Protein AF-0000000084725565 (afdb_homodimer)

Solvent-accessible surface area (backbone atoms only — not comparable to full-atom values): 6942 Å² total; per-residue (Å²): 129,49,65,80,69,54,32,82,39,64,70,48,41,45,52,51,50,38,54,48,50,51,37,17,45,75,62,68,34,77,69,63,42,73,40,76,29,79,53,63,90,88,34,76,29,35,37,35,34,29,41,76,44,80,71,77,70,73,73,122,128,49,66,78,69,55,32,82,39,63,68,47,40,44,50,49,50,38,53,47,50,52,36,17,45,76,61,69,36,76,70,62,43,75,39,77,31,79,51,63,90,88,33,76,29,35,38,35,35,30,41,73,44,79,71,78,72,74,73,120

Secondary structure (DSSP, 8-state):
-------SSHHHHHHHHHHHHHHHHHTT----EEEEE---SSS-EEEEEEEEE-------/----PPPSSHHHHHHHHHHHHHHHHHTT----EEEEE--TTTS-EEEEEEEEE-------

Radius of gyration: 15.07 Å; Cα contacts (8 Å, |Δi|>4): 195; chains: 2; bounding box: 24×51×47 Å

Structure (mmCIF, N/CA/C/O backbone):
data_AF-0000000084725565-model_v1
#
loop_
_entity.id
_entity.type
_entity.pdbx_description
1 polymer 'Uncharacterized protein'
#
loop_
_atom_site.group_PDB
_atom_site.id
_atom_site.type_symbol
_atom_site.label_atom_id
_atom_site.label_alt_id
_atom_site.label_comp_id
_atom_site.label_asym_id
_atom_site.label_entity_id
_atom_site.label_seq_id
_atom_site.pdbx_PDB_ins_code
_atom_site.Cartn_x
_atom_site.Cartn_y
_atom_site.Cartn_z
_atom_site.occupancy
_atom_site.B_iso_or_equiv
_atom_site.auth_seq_id
_atom_site.auth_comp_id
_atom_site.auth_asym_id
_atom_site.auth_atom_id
_atom_site.pdbx_PDB_model_num
ATOM 1 N N . MET A 1 1 ? -1.13 -6.797 21.922 1 31.39 1 MET A N 1
ATOM 2 C CA . MET A 1 1 ? -1.419 -5.684 21.031 1 31.39 1 MET A CA 1
ATOM 3 C C . MET A 1 1 ? -0.468 -5.684 19.844 1 31.39 1 MET A C 1
ATOM 5 O O . MET A 1 1 ? 0.734 -5.461 20 1 31.39 1 MET A O 1
ATOM 9 N N . SER A 1 2 ? -0.247 -6.562 19.078 1 36.31 2 SER A N 1
ATOM 10 C CA . SER A 1 2 ? 0.662 -6.789 17.969 1 36.31 2 SER A CA 1
ATOM 11 C C . SER A 1 2 ? 0.75 -5.562 17.062 1 36.31 2 SER A C 1
ATOM 13 O O . SER A 1 2 ? -0.201 -5.242 16.344 1 36.31 2 SER A O 1
ATOM 15 N N . GLU A 1 3 ? 1.293 -4.465 17.594 1 48.84 3 GLU A N 1
ATOM 16 C CA . GLU A 1 3 ? 1.321 -3.064 17.188 1 48.84 3 GLU A CA 1
ATOM 17 C C . GLU A 1 3 ? 2.016 -2.896 15.836 1 48.84 3 GLU A C 1
ATOM 19 O O . GLU A 1 3 ? 3.131 -3.387 15.641 1 48.84 3 GLU A O 1
ATOM 24 N N . GLU A 1 4 ? 1.385 -3.098 14.805 1 58.66 4 GLU A N 1
ATOM 25 C CA . GLU A 1 4 ? 2.021 -2.736 13.547 1 58.66 4 GLU A CA 1
ATOM 26 C C . GLU A 1 4 ? 2.947 -1.537 13.719 1 58.66 4 GLU A C 1
ATOM 28 O O . GLU A 1 4 ? 2.49 -0.428 14 1 58.66 4 GLU A O 1
ATOM 33 N N . THR A 1 5 ? 4.059 -1.861 14.086 1 77.19 5 THR A N 1
ATOM 34 C CA . THR A 1 5 ? 5.023 -0.771 14.203 1 77.19 5 THR A CA 1
ATOM 35 C C . THR A 1 5 ? 5.137 -0.006 12.883 1 77.19 5 THR A C 1
ATOM 37 O O . THR A 1 5 ? 5.383 -0.601 11.836 1 77.19 5 THR A O 1
ATOM 40 N N . PRO A 1 6 ? 4.75 1.196 12.984 1 85.5 6 PRO A N 1
ATOM 41 C CA . PRO A 1 6 ? 4.859 2.021 11.781 1 85.5 6 PRO A CA 1
ATOM 42 C C . PRO A 1 6 ? 6.262 2 11.18 1 85.5 6 PRO A C 1
ATOM 44 O O . PRO A 1 6 ? 7.25 1.883 11.906 1 85.5 6 PRO A O 1
ATOM 47 N N . PRO A 1 7 ? 6.312 1.908 9.914 1 92.88 7 PRO A N 1
ATOM 48 C CA . PRO A 1 7 ? 7.613 1.947 9.242 1 92.88 7 PRO A CA 1
ATOM 49 C C . PRO A 1 7 ? 8.414 3.205 9.578 1 92.88 7 PRO A C 1
ATOM 51 O O . PRO A 1 7 ? 7.836 4.285 9.727 1 92.88 7 PRO A O 1
ATOM 54 N N . THR A 1 8 ? 9.703 3.027 9.773 1 93.5 8 THR A N 1
ATOM 55 C CA . THR A 1 8 ? 10.57 4.156 10.086 1 93.5 8 THR A CA 1
ATOM 56 C C . THR A 1 8 ? 11.461 4.492 8.891 1 93.5 8 THR A C 1
ATOM 58 O O . THR A 1 8 ? 12.273 5.418 8.953 1 93.5 8 THR A O 1
ATOM 61 N N . SER A 1 9 ? 11.383 3.777 7.848 1 95.06 9 SER A N 1
ATOM 62 C CA . SER A 1 9 ? 12.117 4 6.602 1 95.06 9 SER A CA 1
ATOM 63 C C . SER A 1 9 ? 11.281 3.58 5.395 1 95.06 9 SER A C 1
ATOM 65 O O . SER A 1 9 ? 10.336 2.799 5.523 1 95.06 9 SER A O 1
ATOM 67 N N . LYS A 1 10 ? 11.711 4.023 4.316 1 94.62 10 LYS A N 1
ATOM 68 C CA . LYS A 1 10 ? 11.023 3.68 3.074 1 94.62 10 LYS A CA 1
ATOM 69 C C . LYS A 1 10 ? 11.125 2.184 2.791 1 94.62 10 LYS A C 1
ATOM 71 O O . LYS A 1 10 ? 10.18 1.58 2.275 1 94.62 10 LYS A O 1
ATOM 76 N N . ALA A 1 11 ? 12.305 1.697 3.113 1 95.5 11 ALA A N 1
ATOM 77 C CA . ALA A 1 11 ? 12.523 0.269 2.908 1 95.5 11 ALA A CA 1
ATOM 78 C C . ALA A 1 11 ? 11.555 -0.564 3.736 1 95.5 11 ALA A C 1
ATOM 80 O O . ALA A 1 11 ? 11 -1.55 3.246 1 95.5 11 ALA A O 1
ATOM 81 N N . GLU A 1 12 ? 11.336 -0.083 4.941 1 95.06 12 GLU A N 1
ATOM 82 C CA . GLU A 1 12 ? 10.414 -0.778 5.832 1 95.06 12 GLU A CA 1
ATOM 83 C C . GLU A 1 12 ? 8.969 -0.648 5.34 1 95.06 12 GLU A C 1
ATOM 85 O O . GLU A 1 12 ? 8.188 -1.597 5.438 1 95.06 12 GLU A O 1
ATOM 90 N N . LEU A 1 13 ? 8.664 0.499 4.844 1 96.31 13 LEU A N 1
ATOM 91 C CA . LEU A 1 13 ? 7.348 0.725 4.266 1 96.31 13 LEU A CA 1
ATOM 92 C C . LEU A 1 13 ? 7.105 -0.207 3.082 1 96.31 13 LEU A C 1
ATOM 94 O O . LEU A 1 13 ? 6.066 -0.866 3.008 1 96.31 13 LEU A O 1
ATOM 98 N N . ASN A 1 14 ? 8.062 -0.233 2.193 1 95.75 14 ASN A N 1
ATOM 99 C CA . ASN A 1 14 ? 7.984 -1.113 1.031 1 95.75 14 ASN A CA 1
ATOM 100 C C . ASN A 1 14 ? 7.773 -2.568 1.443 1 95.75 14 ASN A C 1
ATOM 102 O O . ASN A 1 14 ? 6.938 -3.266 0.862 1 95.75 14 ASN A O 1
ATOM 106 N N . ALA A 1 15 ? 8.508 -3.004 2.426 1 94.56 15 ALA A N 1
ATOM 107 C CA . ALA A 1 15 ? 8.398 -4.375 2.918 1 94.56 15 ALA A CA 1
ATOM 108 C C . ALA A 1 15 ? 7 -4.648 3.467 1 94.56 15 ALA A C 1
ATOM 110 O O . ALA A 1 15 ? 6.445 -5.73 3.26 1 94.56 15 ALA A O 1
ATOM 111 N N . ALA A 1 16 ? 6.496 -3.623 4.16 1 94.75 16 ALA A N 1
ATOM 112 C CA . ALA A 1 16 ? 5.152 -3.75 4.711 1 94.75 16 ALA A CA 1
ATOM 113 C C . ALA A 1 16 ? 4.109 -3.873 3.604 1 94.75 16 ALA A C 1
ATOM 115 O O . ALA A 1 16 ? 3.203 -4.703 3.686 1 94.75 16 ALA A O 1
ATOM 116 N N . LEU A 1 17 ? 4.262 -3.104 2.588 1 95.88 17 LEU A N 1
ATOM 117 C CA . LEU A 1 17 ? 3.363 -3.152 1.441 1 95.88 17 LEU A CA 1
ATOM 118 C C . LEU A 1 17 ? 3.418 -4.52 0.764 1 95.88 17 LEU A C 1
ATOM 120 O O . LEU A 1 17 ? 2.379 -5.125 0.496 1 95.88 17 LEU A O 1
ATOM 124 N N . GLN A 1 18 ? 4.602 -5.031 0.548 1 94.69 18 GLN A N 1
ATOM 125 C CA . GLN A 1 18 ? 4.797 -6.328 -0.089 1 94.69 18 GLN A CA 1
ATOM 126 C C . GLN A 1 18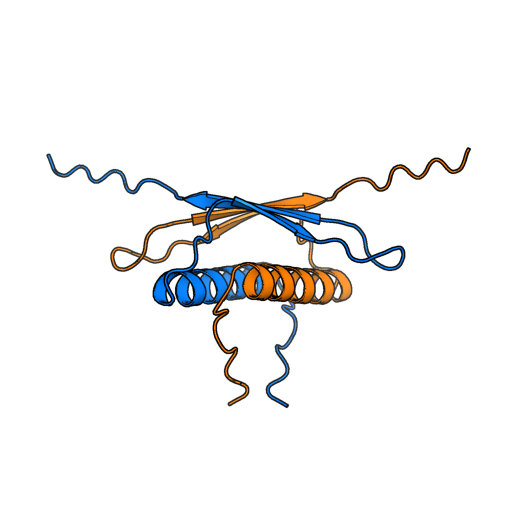 ? 4.102 -7.438 0.693 1 94.69 18 GLN A C 1
ATOM 128 O O . GLN A 1 18 ? 3.35 -8.227 0.12 1 94.69 18 GLN A O 1
ATOM 133 N N . THR A 1 19 ? 4.398 -7.434 1.938 1 93.94 19 THR A N 1
ATOM 134 C CA . THR A 1 19 ? 3.809 -8.445 2.807 1 93.94 19 THR A CA 1
ATOM 135 C C . THR A 1 19 ? 2.285 -8.352 2.787 1 93.94 19 THR A C 1
ATOM 137 O O . THR A 1 19 ? 1.599 -9.375 2.729 1 93.94 19 THR A O 1
ATOM 140 N N . LEU A 1 20 ? 1.832 -7.152 2.879 1 94.38 20 LEU A N 1
ATOM 141 C CA . LEU A 1 20 ? 0.395 -6.898 2.875 1 94.38 20 LEU A CA 1
ATOM 142 C C . LEU A 1 20 ? -0.242 -7.406 1.585 1 94.38 20 LEU A C 1
ATOM 144 O O . LEU A 1 20 ? -1.259 -8.102 1.622 1 94.38 20 LEU A O 1
ATOM 148 N N . LEU A 1 21 ? 0.357 -7.117 0.446 1 95.81 21 LEU A N 1
ATOM 149 C CA . LEU A 1 21 ? -0.168 -7.488 -0.862 1 95.81 21 LEU A CA 1
ATOM 150 C C . LEU A 1 21 ? -0.123 -9 -1.054 1 95.81 21 LEU A C 1
ATOM 152 O O . LEU A 1 21 ? -1.073 -9.594 -1.569 1 95.81 21 LEU A O 1
ATOM 156 N N . ILE A 1 22 ? 0.908 -9.688 -0.633 1 94.19 22 ILE A N 1
ATOM 157 C CA . ILE A 1 22 ? 1.052 -11.133 -0.743 1 94.19 22 ILE A CA 1
ATOM 158 C C . ILE A 1 22 ? -0.053 -11.828 0.055 1 94.19 22 ILE A C 1
ATOM 160 O O . ILE A 1 22 ? -0.702 -12.75 -0.441 1 94.19 22 ILE A O 1
ATOM 164 N N . GLY A 1 23 ? -0.234 -11.312 1.245 1 93.94 23 GLY A N 1
ATOM 165 C CA . GLY A 1 23 ? -1.281 -11.883 2.08 1 93.94 23 GLY A CA 1
ATOM 166 C C . GLY A 1 23 ? -2.664 -11.758 1.466 1 93.94 23 GLY A C 1
ATOM 167 O O . GLY A 1 23 ? -3.451 -12.711 1.508 1 93.94 23 GLY A O 1
ATOM 168 N N . ALA A 1 24 ? -2.945 -10.602 0.979 1 94.75 24 ALA A N 1
ATOM 169 C CA . ALA A 1 24 ? -4.227 -10.359 0.32 1 94.75 24 ALA A CA 1
ATOM 170 C C . ALA A 1 24 ? -4.395 -11.266 -0.898 1 94.75 24 ALA A C 1
ATOM 172 O O . ALA A 1 24 ? -5.449 -11.875 -1.081 1 94.75 24 A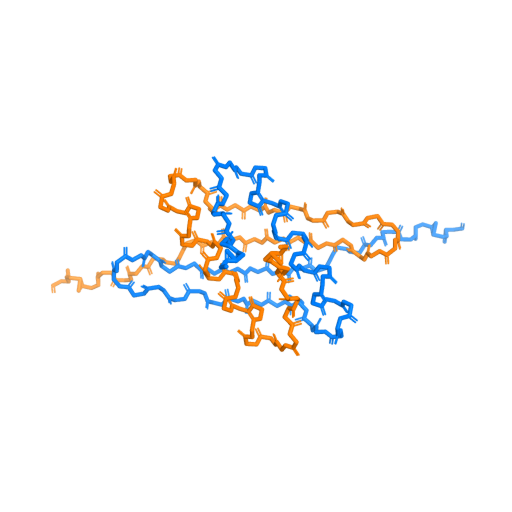LA A O 1
ATOM 173 N N . TYR A 1 25 ? -3.348 -11.359 -1.66 1 93.56 25 TYR A N 1
ATOM 174 C CA . TYR A 1 25 ? -3.352 -12.188 -2.857 1 93.56 25 TYR A CA 1
ATOM 175 C C . TYR A 1 25 ? -3.658 -13.641 -2.51 1 93.56 25 TYR A C 1
ATOM 177 O O . TYR A 1 25 ? -4.453 -14.297 -3.189 1 93.56 25 TYR A O 1
ATOM 185 N N . LYS A 1 26 ? -3.057 -14.109 -1.456 1 93.25 26 LYS A N 1
ATOM 186 C CA . LYS A 1 26 ? -3.246 -15.492 -1.017 1 93.25 26 LYS A CA 1
ATOM 187 C C . LYS A 1 26 ? -4.695 -15.742 -0.601 1 93.25 26 LYS A C 1
ATOM 189 O O . LYS A 1 26 ? -5.191 -16.859 -0.716 1 93.25 26 LYS A O 1
ATOM 194 N N . ASN A 1 27 ? -5.324 -14.688 -0.225 1 94.25 27 ASN A N 1
ATOM 195 C CA . ASN A 1 27 ? -6.719 -14.781 0.201 1 94.25 27 ASN A CA 1
ATOM 196 C C . ASN A 1 27 ? -7.676 -14.609 -0.975 1 94.25 27 ASN A C 1
ATOM 198 O O . ASN A 1 27 ? -8.898 -14.602 -0.792 1 94.25 27 ASN A O 1
ATOM 202 N N . GLY A 1 28 ? -7.074 -14.391 -2.086 1 94.31 28 GLY A N 1
ATOM 203 C CA . GLY A 1 28 ? -7.891 -14.234 -3.281 1 94.31 28 GLY A CA 1
ATOM 204 C C . GLY A 1 28 ? -8.398 -12.82 -3.479 1 94.31 28 GLY A C 1
ATOM 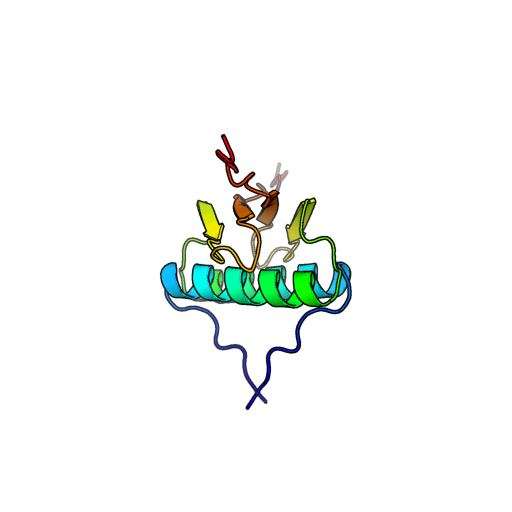205 O O . GLY A 1 28 ? -9.375 -12.602 -4.199 1 94.31 28 GLY A O 1
ATOM 206 N N . ILE A 1 29 ? -7.859 -11.922 -2.77 1 95.25 29 ILE A N 1
ATOM 207 C CA . ILE A 1 29 ? -8.266 -10.523 -2.871 1 95.25 29 ILE A CA 1
ATOM 208 C C . ILE A 1 29 ? -7.59 -9.883 -4.082 1 95.25 29 ILE A C 1
ATOM 210 O O . ILE A 1 29 ? -6.406 -10.117 -4.34 1 95.25 29 ILE A O 1
ATOM 214 N N . ASP A 1 30 ? -8.32 -9.156 -4.836 1 94.12 30 ASP A N 1
ATOM 215 C CA . ASP A 1 30 ? -7.766 -8.398 -5.953 1 94.12 30 ASP A CA 1
ATOM 216 C C . ASP A 1 30 ? -7.039 -7.152 -5.465 1 94.12 30 ASP A C 1
ATOM 218 O O . ASP A 1 30 ? -7.676 -6.148 -5.137 1 94.12 30 ASP A O 1
ATOM 222 N N . VAL A 1 31 ? -5.844 -7.25 -5.449 1 94.56 31 VAL A N 1
ATOM 223 C CA . VAL A 1 31 ? -5.035 -6.156 -4.922 1 94.56 31 VAL A CA 1
ATOM 224 C C . VAL A 1 31 ? -4.801 -5.113 -6.012 1 94.56 31 VAL A C 1
ATOM 226 O O . VAL A 1 31 ? -4.391 -3.988 -5.723 1 94.56 31 VAL A O 1
ATOM 229 N N . LYS A 1 32 ? -5.09 -5.578 -7.207 1 94.31 32 LYS A N 1
ATOM 230 C CA . LYS A 1 32 ? -4.918 -4.668 -8.336 1 94.31 32 LYS A CA 1
ATOM 231 C C . LYS A 1 32 ? -6.004 -3.6 -8.352 1 94.31 32 LYS A C 1
ATOM 233 O O . LYS A 1 32 ? -7.191 -3.912 -8.242 1 94.31 32 LYS A O 1
ATOM 238 N N . GLY A 1 33 ? -5.625 -2.381 -8.398 1 95.81 33 GLY A N 1
ATOM 239 C CA . GLY A 1 33 ? -6.547 -1.256 -8.422 1 95.81 33 GLY A CA 1
ATOM 240 C C . GLY A 1 33 ? -6.051 -0.059 -7.637 1 95.81 33 GLY A C 1
ATOM 241 O O . GLY A 1 33 ? -4.875 0.012 -7.277 1 95.81 33 GLY A O 1
ATOM 242 N N . GLY A 1 34 ? -6.93 0.892 -7.648 1 97 34 GLY A N 1
ATOM 243 C CA . GLY A 1 34 ? -6.605 2.105 -6.914 1 97 34 GLY A CA 1
ATOM 244 C C . GLY A 1 34 ? -7.293 2.189 -5.562 1 97 34 GLY A C 1
ATOM 245 O O . GLY A 1 34 ? -8.5 1.956 -5.457 1 97 34 GLY A O 1
ATOM 246 N N . PHE A 1 35 ? -6.512 2.457 -4.562 1 96.75 35 PHE A N 1
ATOM 247 C CA . PHE A 1 35 ? -7 2.611 -3.199 1 96.75 35 PHE A CA 1
ATOM 248 C C . PHE A 1 35 ? -6.871 4.059 -2.736 1 96.75 35 PHE A C 1
ATOM 250 O O . PHE A 1 35 ? -5.762 4.598 -2.684 1 96.75 35 PHE A O 1
ATOM 257 N N . GLU A 1 36 ? -8.016 4.621 -2.49 1 95.69 36 GLU A N 1
ATOM 258 C CA . GLU A 1 36 ? -8.016 5.996 -1.998 1 95.69 36 GLU A CA 1
ATOM 259 C C . GLU A 1 36 ? -7.914 6.035 -0.476 1 95.69 36 GLU A C 1
ATOM 261 O O . GLU A 1 36 ? -8.812 5.57 0.225 1 95.69 36 GLU A O 1
ATOM 266 N N . CYS A 1 37 ? -6.887 6.574 -0.039 1 94.38 37 CYS A N 1
ATOM 267 C CA . CYS A 1 37 ? -6.68 6.742 1.395 1 94.38 37 CYS A CA 1
ATOM 268 C C . CYS A 1 37 ? -7.047 8.148 1.839 1 94.38 37 CYS A C 1
ATOM 270 O O . CYS A 1 37 ? -6.23 9.07 1.744 1 94.38 37 CYS A O 1
ATOM 272 N N . ARG A 1 38 ? -8.211 8.242 2.395 1 92.81 38 ARG A N 1
ATOM 273 C CA . ARG A 1 38 ? -8.711 9.531 2.861 1 92.81 38 ARG A CA 1
ATOM 274 C C . ARG A 1 38 ? -8.508 9.68 4.363 1 92.81 38 ARG A C 1
ATOM 276 O O . ARG A 1 38 ? -9.086 8.93 5.152 1 92.81 38 ARG A O 1
ATOM 283 N N . ASN A 1 39 ? -7.602 10.562 4.871 1 91 39 ASN A N 1
ATOM 284 C CA . ASN A 1 39 ? -7.215 10.688 6.273 1 91 39 ASN A CA 1
ATOM 285 C C . ASN A 1 39 ? -7.789 11.953 6.898 1 91 39 ASN A C 1
ATOM 287 O O . ASN A 1 39 ? -7.527 12.25 8.07 1 91 39 ASN A O 1
ATOM 291 N N . GLY A 1 40 ? -8.664 12.672 6.418 1 85.25 40 GLY A N 1
ATOM 292 C CA . GLY A 1 40 ? -9.242 13.891 6.969 1 85.25 40 GLY A CA 1
ATOM 293 C C . GLY A 1 40 ? -8.336 15.102 6.84 1 85.25 40 GLY A C 1
ATOM 294 O O . GLY A 1 40 ? -7.496 15.156 5.941 1 85.25 40 GLY A O 1
ATOM 295 N N . VAL A 1 41 ? -8.469 16.047 7.75 1 87.19 41 VAL A N 1
ATOM 296 C CA . VAL A 1 41 ? -7.742 17.312 7.684 1 87.19 41 VAL A CA 1
ATOM 297 C C . VAL A 1 41 ? -6.391 17.172 8.375 1 87.19 41 VAL A C 1
ATOM 299 O O . VAL A 1 41 ? -5.457 17.922 8.086 1 87.19 41 VAL A O 1
ATOM 302 N N . GLU A 1 42 ? -6.332 16.203 9.25 1 88.25 42 GLU A N 1
ATOM 303 C CA . GLU A 1 42 ? -5.113 16.016 10.039 1 88.25 42 GLU A CA 1
ATOM 304 C C . GLU A 1 42 ? -4.008 15.375 9.203 1 88.25 42 GLU A C 1
ATOM 306 O O . GLU A 1 42 ? -2.826 15.508 9.523 1 88.25 42 GLU A O 1
ATOM 311 N N . HIS A 1 43 ? -4.367 14.711 8.219 1 90.69 43 HIS A N 1
ATOM 312 C CA . HIS A 1 43 ? -3.443 14.008 7.34 1 90.69 43 HIS A CA 1
ATOM 313 C C . HIS A 1 43 ? -3.82 14.203 5.875 1 90.69 43 HIS A C 1
ATOM 315 O O . HIS A 1 43 ? -5 14.344 5.547 1 90.69 43 HIS A O 1
ATOM 321 N N . PRO A 1 44 ? -2.875 14.328 5.102 1 91.12 44 PRO A N 1
ATOM 322 C CA . PRO A 1 44 ? -3.186 14.445 3.676 1 91.12 44 PRO A CA 1
ATOM 323 C C . PRO A 1 44 ? -3.807 13.18 3.098 1 91.12 44 PRO A C 1
ATOM 325 O O . PRO A 1 44 ? -3.727 12.109 3.715 1 91.12 44 PRO A O 1
ATOM 328 N N . ASP A 1 45 ? -4.516 13.391 1.982 1 94.88 45 ASP A N 1
ATOM 329 C CA . ASP A 1 45 ? -5.078 12.258 1.255 1 94.88 45 ASP A CA 1
ATOM 330 C C . ASP A 1 45 ? -4.059 11.672 0.281 1 94.88 45 ASP A C 1
ATOM 332 O O . ASP A 1 45 ? -3.303 12.406 -0.353 1 94.88 45 ASP A O 1
ATOM 336 N N . TRP A 1 46 ? -4.031 10.359 0.213 1 96.25 46 TRP A N 1
ATOM 337 C CA . TRP A 1 46 ? -3.143 9.672 -0.72 1 96.25 46 TRP A CA 1
ATOM 338 C C . TRP A 1 46 ? -3.924 8.711 -1.609 1 96.25 46 TRP A C 1
ATOM 340 O O . TRP A 1 46 ? -4.938 8.148 -1.186 1 96.25 46 TRP A O 1
ATOM 350 N N . ASP A 1 47 ? -3.484 8.633 -2.803 1 96.81 47 ASP A N 1
ATOM 351 C CA . ASP A 1 47 ? -4.016 7.641 -3.73 1 96.81 47 ASP A CA 1
ATOM 352 C C . ASP A 1 47 ? -2.992 6.539 -4 1 96.81 47 ASP A C 1
ATOM 354 O O . ASP A 1 47 ? -1.858 6.82 -4.391 1 96.81 47 ASP A O 1
ATOM 358 N N . VAL A 1 48 ? -3.34 5.312 -3.631 1 97.5 48 VAL A N 1
ATOM 359 C CA . VAL A 1 48 ? -2.463 4.164 -3.822 1 97.5 48 VAL A CA 1
ATOM 360 C C . VAL A 1 48 ? -2.916 3.367 -5.047 1 97.5 48 VAL A C 1
ATOM 362 O O . VAL A 1 48 ? -4.07 2.939 -5.125 1 97.5 48 VAL A O 1
ATOM 365 N N . ILE A 1 49 ? -2.062 3.248 -6.004 1 97.94 49 ILE A N 1
ATOM 366 C CA . ILE A 1 49 ? -2.359 2.479 -7.207 1 97.94 49 ILE A CA 1
ATOM 367 C C . ILE A 1 49 ? -1.477 1.232 -7.254 1 97.94 49 ILE A C 1
ATOM 369 O O . ILE A 1 49 ? -0.249 1.332 -7.188 1 97.94 49 ILE A O 1
ATOM 373 N N . ILE A 1 50 ? -2.096 0.136 -7.289 1 97.56 50 ILE A N 1
ATOM 374 C CA . ILE A 1 50 ? -1.377 -1.13 -7.379 1 97.56 50 ILE A CA 1
ATOM 375 C C . ILE A 1 50 ? -1.581 -1.745 -8.758 1 97.56 50 ILE A C 1
ATOM 377 O O . ILE A 1 50 ? -2.717 -1.987 -9.18 1 97.56 50 ILE A O 1
ATOM 381 N N . THR A 1 51 ? -0.491 -1.965 -9.438 1 96.88 51 THR A N 1
ATOM 382 C CA . THR A 1 51 ? -0.533 -2.547 -10.773 1 96.88 51 THR A CA 1
ATOM 383 C C . THR A 1 51 ? 0.31 -3.816 -10.836 1 96.88 51 THR A C 1
ATOM 385 O O . THR A 1 51 ? 1.42 -3.859 -10.305 1 96.88 51 THR A O 1
ATOM 388 N N . GLU A 1 52 ? -0.271 -4.809 -11.422 1 95.12 52 GLU A N 1
ATOM 389 C CA . GLU A 1 52 ? 0.48 -6.051 -11.594 1 95.12 52 GLU A CA 1
ATOM 390 C C . GLU A 1 52 ? 1.516 -5.914 -12.711 1 95.12 52 GLU A C 1
ATOM 392 O O . GLU A 1 52 ? 1.21 -5.406 -13.789 1 95.12 52 GLU A O 1
ATOM 397 N N . VAL A 1 53 ? 2.701 -6.375 -12.305 1 91.31 53 VAL A N 1
ATOM 398 C CA . VAL A 1 53 ? 3.779 -6.34 -13.289 1 91.31 53 VAL A CA 1
ATOM 399 C C . VAL A 1 53 ? 3.883 -7.691 -13.992 1 91.31 53 VAL A C 1
ATOM 401 O O . VAL A 1 53 ? 4.023 -8.727 -13.336 1 91.31 53 VAL A O 1
ATOM 404 N N . ALA A 1 54 ? 3.594 -7.684 -15.32 1 81.25 54 ALA A N 1
ATOM 405 C CA . ALA A 1 54 ? 3.695 -8.914 -16.109 1 81.25 54 ALA A CA 1
ATOM 406 C C . ALA A 1 54 ? 5.125 -9.445 -16.109 1 81.25 54 ALA A C 1
ATOM 408 O O . ALA A 1 54 ? 6.078 -8.688 -16.312 1 81.25 54 ALA A O 1
ATOM 409 N N . LYS A 1 55 ? 5.238 -10.609 -15.43 1 76.75 55 LYS A N 1
ATOM 410 C CA . LYS A 1 55 ? 6.539 -11.25 -15.586 1 76.75 55 LYS A CA 1
ATOM 411 C C . LYS A 1 55 ? 6.738 -11.758 -17.016 1 76.75 55 LYS A C 1
ATOM 413 O O . LYS A 1 55 ? 5.773 -12.148 -17.672 1 76.75 55 LYS A O 1
ATOM 418 N N . ASN A 1 56 ? 7.535 -11.039 -17.797 1 61.72 56 ASN A N 1
ATOM 419 C CA . ASN A 1 56 ? 7.801 -11.562 -19.125 1 61.72 56 ASN A CA 1
ATOM 420 C C . ASN A 1 56 ? 8.094 -13.055 -19.094 1 61.72 56 ASN A C 1
ATOM 422 O O . ASN A 1 56 ? 9.078 -13.492 -18.5 1 61.72 56 ASN A O 1
ATOM 426 N N . AS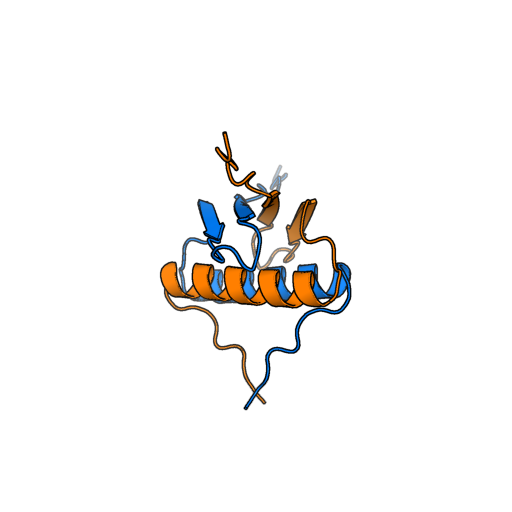P A 1 57 ? 7.121 -13.828 -18.875 1 56.16 57 ASP A N 1
ATOM 427 C CA . ASP A 1 57 ? 7.449 -15.227 -19.156 1 56.16 57 ASP A CA 1
ATOM 428 C C . ASP A 1 57 ? 8.219 -15.367 -20.453 1 56.16 57 ASP A C 1
ATOM 430 O O . ASP A 1 57 ? 7.695 -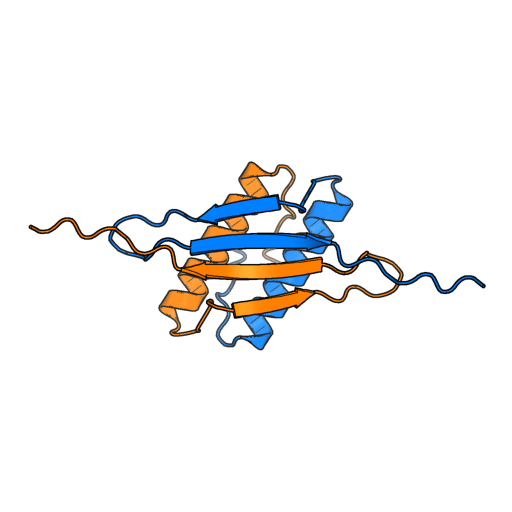15.062 -21.531 1 56.16 57 ASP A O 1
ATOM 434 N N . GLN A 1 58 ? 9.391 -14.922 -20.766 1 50.59 58 GLN A N 1
ATOM 435 C CA . GLN A 1 58 ? 10.062 -15.492 -21.938 1 50.59 58 GLN A CA 1
ATOM 436 C C . GLN A 1 58 ? 9.953 -17.016 -21.938 1 50.59 58 GLN A C 1
ATOM 438 O O . GLN A 1 58 ? 10.68 -17.703 -21.219 1 50.59 58 GLN A O 1
ATOM 443 N N . SER A 1 59 ? 8.906 -17.625 -21.609 1 46.16 59 SER A N 1
ATOM 444 C CA . SER A 1 59 ? 8.922 -19 -22.094 1 46.16 59 SER A CA 1
ATOM 445 C C . SER A 1 59 ? 9.148 -19.047 -23.609 1 46.16 59 SER A C 1
ATOM 447 O O . SER A 1 59 ? 8.273 -18.672 -24.391 1 46.16 59 SER A O 1
ATOM 449 N N . GLU A 1 60 ? 10.07 -18.453 -24.328 1 34.31 60 GLU A N 1
ATOM 450 C CA . GLU A 1 60 ? 10.352 -19.219 -25.531 1 34.31 60 GLU A CA 1
ATOM 451 C C . GLU A 1 60 ? 10.82 -20.625 -25.203 1 34.31 60 GLU A C 1
ATOM 453 O O . GLU A 1 60 ? 11.547 -20.844 -24.234 1 34.31 60 GLU A O 1
ATOM 458 N N . MET B 1 1 ? 2.838 -12.266 19.156 1 31.95 1 MET B N 1
ATOM 459 C CA . MET B 1 1 ? 3.021 -12.344 17.703 1 31.95 1 MET B CA 1
ATOM 460 C C . MET B 1 1 ? 1.986 -11.5 16.984 1 31.95 1 MET B C 1
ATOM 462 O O . MET B 1 1 ? 0.8 -11.828 16.969 1 31.95 1 MET B O 1
ATOM 466 N N . SER B 1 2 ? 1.715 -10.328 17.172 1 36.41 2 SER B N 1
ATOM 467 C CA . SER B 1 2 ? 0.736 -9.406 16.609 1 36.41 2 SER B CA 1
ATOM 468 C C . SER B 1 2 ? 0.632 -9.547 15.094 1 36.41 2 SER B C 1
ATOM 470 O O . SER B 1 2 ? 1.548 -9.164 14.367 1 36.41 2 SER B O 1
ATOM 472 N N . GLU B 1 3 ? 0.157 -10.711 14.672 1 49.03 3 GLU B N 1
ATOM 473 C CA . GLU B 1 3 ? 0.12 -11.312 13.344 1 49.03 3 GLU B CA 1
ATOM 474 C C . GLU B 1 3 ? -0.658 -10.438 12.359 1 49.03 3 GLU B C 1
ATOM 476 O O . GLU B 1 3 ? -1.789 -10.031 12.641 1 49.03 3 GLU B O 1
ATOM 481 N N . GLU B 1 4 ? -0.106 -9.484 11.805 1 58.78 4 GLU B N 1
ATOM 482 C CA . GLU B 1 4 ? -0.823 -8.781 10.75 1 58.78 4 GLU B CA 1
ATOM 483 C C . GLU B 1 4 ? -1.746 -9.727 9.984 1 58.78 4 GLU B C 1
ATOM 485 O O . GLU B 1 4 ? -1.278 -10.617 9.273 1 58.78 4 GLU B O 1
ATOM 490 N N . THR B 1 5 ? -2.828 -9.852 10.547 1 77.5 5 THR B N 1
ATOM 491 C CA . THR B 1 5 ? -3.793 -10.68 9.836 1 77.5 5 THR B CA 1
ATOM 492 C C . THR B 1 5 ? -4.008 -10.164 8.414 1 77.5 5 THR B C 1
ATOM 494 O O . THR B 1 5 ? -4.312 -8.984 8.219 1 77.5 5 THR B O 1
ATOM 497 N N . PRO B 1 6 ? -3.654 -10.992 7.527 1 85.69 6 PRO B N 1
ATOM 498 C CA . PRO B 1 6 ? -3.857 -10.594 6.137 1 85.69 6 PRO B CA 1
ATOM 499 C C . PRO B 1 6 ? -5.293 -10.156 5.852 1 85.69 6 PRO B C 1
ATOM 501 O O . PRO B 1 6 ? -6.234 -10.672 6.461 1 85.69 6 PRO B O 1
ATOM 504 N N . PRO B 1 7 ? -5.422 -9.125 5.121 1 92.94 7 PRO B N 1
ATOM 505 C CA . PRO B 1 7 ? -6.762 -8.672 4.742 1 92.94 7 PRO B CA 1
ATOM 506 C C . PRO B 1 7 ? -7.574 -9.75 4.035 1 92.94 7 PRO B C 1
ATOM 508 O O . PRO B 1 7 ? -7.027 -10.531 3.256 1 92.94 7 PRO B O 1
ATOM 511 N N . THR B 1 8 ? -8.852 -9.828 4.375 1 93.5 8 THR B N 1
ATOM 512 C CA . THR B 1 8 ? -9.734 -10.805 3.75 1 93.5 8 THR B CA 1
ATOM 513 C C . THR B 1 8 ? -10.703 -10.125 2.785 1 93.5 8 THR B C 1
ATOM 515 O O . THR B 1 8 ? -11.539 -10.789 2.166 1 93.5 8 THR B O 1
ATOM 518 N N . SER B 1 9 ? -10.672 -8.867 2.68 1 95.12 9 SER B N 1
ATOM 519 C CA . SER B 1 9 ? -11.477 -8.07 1.761 1 95.12 9 SER B CA 1
ATOM 520 C C . SER B 1 9 ? -10.711 -6.844 1.269 1 95.12 9 SER B C 1
ATOM 522 O O . SER B 1 9 ? -9.742 -6.418 1.901 1 95.12 9 SER B O 1
ATOM 524 N N . LYS B 1 10 ? -11.203 -6.316 0.264 1 94.75 10 LYS B N 1
ATOM 525 C CA . LYS B 1 10 ? -10.578 -5.121 -0.3 1 94.75 10 LYS B CA 1
ATOM 526 C C . LYS B 1 10 ? -10.648 -3.951 0.678 1 94.75 10 LYS B C 1
ATOM 528 O O . LYS B 1 10 ? -9.719 -3.146 0.759 1 94.75 10 LYS B O 1
ATOM 533 N N . ALA B 1 11 ? -11.789 -3.918 1.334 1 95.5 11 ALA B N 1
ATOM 534 C CA . ALA B 1 11 ? -11.992 -2.855 2.316 1 95.5 11 ALA B CA 1
ATOM 535 C C . ALA B 1 11 ? -10.945 -2.938 3.43 1 95.5 11 ALA B C 1
ATOM 537 O O . ALA B 1 11 ? -10.398 -1.918 3.848 1 95.5 11 ALA B O 1
ATOM 538 N N . GLU B 1 12 ? -10.688 -4.168 3.801 1 95.06 12 GLU B N 1
ATOM 539 C CA . GLU B 1 12 ? -9.695 -4.383 4.852 1 95.06 12 GLU B CA 1
ATOM 540 C C . GLU B 1 12 ? -8.289 -4.051 4.355 1 95.06 12 GLU B C 1
ATOM 542 O O . GLU B 1 12 ? -7.477 -3.5 5.102 1 95.06 12 GLU B O 1
ATOM 547 N N . LEU B 1 13 ? -8.031 -4.391 3.143 1 96.38 13 LEU B N 1
ATOM 548 C CA . LEU B 1 13 ? -6.75 -4.059 2.525 1 96.38 13 LEU B CA 1
ATOM 549 C C . LEU B 1 13 ? -6.551 -2.547 2.479 1 96.38 13 LEU B C 1
ATOM 551 O O . LEU B 1 13 ? -5.496 -2.043 2.879 1 96.38 13 LEU B O 1
ATOM 555 N N . ASN B 1 14 ? -7.555 -1.859 1.989 1 95.81 14 ASN B N 1
ATOM 556 C CA . ASN B 1 14 ? -7.52 -0.402 1.925 1 95.81 14 ASN B CA 1
ATOM 557 C C . ASN B 1 14 ? -7.246 0.213 3.295 1 95.81 14 ASN B C 1
ATOM 559 O O . ASN B 1 14 ? -6.43 1.127 3.418 1 95.81 14 ASN B O 1
ATOM 563 N N . ALA B 1 15 ? -7.918 -0.287 4.289 1 94.56 15 ALA B N 1
ATOM 564 C CA . ALA B 1 15 ? -7.746 0.208 5.652 1 94.56 15 ALA B CA 1
ATOM 565 C C . ALA B 1 15 ? -6.312 -0.002 6.137 1 94.56 15 ALA B C 1
ATOM 567 O O . ALA B 1 15 ? -5.742 0.862 6.809 1 94.56 15 ALA B O 1
ATOM 568 N N . ALA B 1 16 ? -5.797 -1.161 5.758 1 94.75 16 ALA B N 1
ATOM 569 C CA . ALA B 1 16 ? -4.418 -1.473 6.129 1 94.75 16 ALA B CA 1
ATOM 570 C C . ALA B 1 16 ? -3.438 -0.514 5.461 1 94.75 16 ALA B C 1
ATOM 572 O O . ALA B 1 16 ? -2.504 -0.025 6.102 1 94.75 16 ALA B O 1
ATOM 573 N N . LEU B 1 17 ? -3.67 -0.237 4.246 1 95.88 17 LEU B N 1
ATOM 574 C CA . LEU B 1 17 ? -2.834 0.7 3.504 1 95.88 17 LEU B CA 1
ATOM 575 C C . LEU B 1 17 ? -2.891 2.09 4.129 1 95.88 17 LEU B C 1
ATOM 577 O O . LEU B 1 17 ? -1.852 2.711 4.367 1 95.88 17 LEU B O 1
ATOM 581 N N . GLN B 1 18 ? -4.078 2.553 4.441 1 94.62 18 GLN B N 1
ATOM 582 C CA . GLN B 1 18 ? -4.277 3.861 5.055 1 94.62 18 GLN B CA 1
ATOM 583 C C . GLN B 1 18 ? -3.506 3.979 6.363 1 94.62 18 GLN B C 1
ATOM 585 O O . GLN B 1 18 ? -2.768 4.945 6.57 1 94.62 18 GLN B O 1
ATOM 590 N N . THR B 1 19 ? -3.725 3.004 7.168 1 94.06 19 THR B N 1
ATOM 591 C CA . THR B 1 19 ? -3.062 2.99 8.469 1 94.06 19 THR B CA 1
ATOM 592 C C . THR B 1 19 ? -1.546 2.986 8.305 1 94.06 19 THR B C 1
ATOM 594 O O . THR B 1 19 ? -0.836 3.695 9.016 1 94.06 19 THR B O 1
ATOM 597 N N . LEU B 1 20 ? -1.112 2.176 7.418 1 94.38 20 LEU B N 1
ATOM 598 C CA . LEU B 1 20 ? 0.315 2.059 7.137 1 94.38 20 LEU B CA 1
ATOM 599 C C . LEU B 1 20 ? 0.891 3.396 6.68 1 94.38 20 LEU B C 1
ATOM 601 O O . LEU B 1 20 ? 1.928 3.834 7.184 1 94.38 20 LEU B O 1
ATOM 605 N N . LEU B 1 21 ? 0.201 4.066 5.762 1 95.69 21 LEU B N 1
ATOM 606 C CA . LEU B 1 21 ? 0.659 5.332 5.195 1 95.69 21 LEU B CA 1
ATOM 607 C C . LEU B 1 21 ? 0.645 6.438 6.246 1 95.69 21 LEU B C 1
ATOM 609 O O . LEU B 1 21 ? 1.579 7.234 6.328 1 95.69 21 LEU B O 1
ATOM 613 N N . ILE B 1 22 ? -0.342 6.512 7.113 1 94.06 22 ILE B N 1
ATOM 614 C CA . ILE B 1 22 ? -0.451 7.504 8.172 1 94.06 22 ILE B CA 1
ATOM 615 C C . ILE B 1 22 ? 0.718 7.352 9.148 1 94.06 22 ILE B C 1
ATOM 617 O O . ILE B 1 22 ? 1.36 8.336 9.516 1 94.06 22 ILE B O 1
ATOM 621 N N . GLY B 1 23 ? 0.959 6.109 9.484 1 94 23 GLY B N 1
ATOM 622 C CA . GLY B 1 23 ? 2.07 5.848 10.383 1 94 23 GLY B CA 1
ATOM 623 C C . GLY B 1 23 ? 3.408 6.293 9.828 1 94 23 GLY B C 1
ATOM 624 O O . GLY B 1 23 ? 4.223 6.879 10.547 1 94 23 GLY B O 1
ATOM 625 N N . ALA B 1 24 ? 3.629 5.953 8.602 1 94.69 24 ALA B N 1
ATOM 626 C CA . ALA B 1 24 ? 4.863 6.355 7.926 1 94.69 24 ALA B CA 1
ATOM 627 C C . ALA B 1 24 ? 4.98 7.875 7.855 1 94.69 24 ALA B C 1
ATOM 629 O O . ALA B 1 24 ? 6.035 8.438 8.156 1 94.69 24 ALA B O 1
ATOM 630 N N . TYR B 1 25 ? 3.879 8.477 7.504 1 93.5 25 TYR B N 1
ATOM 631 C CA . TYR B 1 25 ? 3.832 9.938 7.398 1 93.5 25 TYR B CA 1
ATOM 632 C C . TYR B 1 25 ? 4.199 10.586 8.727 1 93.5 25 TYR B C 1
ATOM 634 O O . TYR B 1 25 ? 4.965 11.555 8.758 1 93.5 25 TYR B O 1
ATOM 642 N N . LYS B 1 26 ? 3.686 10.055 9.789 1 93.12 26 LYS B N 1
ATOM 643 C CA . LYS B 1 26 ? 3.938 10.586 11.125 1 93.12 26 LYS B CA 1
ATOM 644 C C . LYS B 1 26 ? 5.414 10.469 11.492 1 93.12 26 LYS B C 1
ATOM 646 O O . LYS B 1 26 ? 5.934 11.289 12.258 1 93.12 26 LYS B O 1
ATOM 651 N N . ASN B 1 27 ? 6.047 9.547 10.867 1 94.19 27 ASN B N 1
ATOM 652 C CA . ASN B 1 27 ? 7.465 9.312 11.125 1 94.19 27 ASN B CA 1
ATOM 653 C C . ASN B 1 27 ? 8.344 10.148 10.195 1 94.19 27 ASN B C 1
ATOM 655 O O . ASN B 1 27 ? 9.57 10.047 10.242 1 94.19 27 ASN B O 1
ATOM 659 N N . GLY B 1 28 ? 7.664 10.859 9.367 1 94.25 28 GLY B N 1
ATOM 660 C CA . GLY B 1 28 ? 8.398 11.719 8.453 1 94.25 28 GLY B CA 1
ATOM 661 C C . GLY B 1 28 ? 8.859 11 7.199 1 94.25 28 GLY B C 1
ATOM 662 O O . GLY B 1 28 ? 9.781 11.453 6.52 1 94.25 28 GLY B O 1
ATOM 663 N N . ILE B 1 29 ? 8.336 9.859 6.984 1 95.19 29 ILE B N 1
ATOM 664 C CA . ILE B 1 29 ? 8.695 9.07 5.812 1 95.19 29 ILE B CA 1
ATOM 665 C C . ILE B 1 29 ? 7.926 9.578 4.594 1 95.19 29 ILE B C 1
ATOM 667 O O . ILE B 1 29 ? 6.73 9.867 4.684 1 95.19 29 ILE B O 1
ATOM 671 N N . ASP B 1 30 ? 8.594 9.75 3.508 1 94.06 30 ASP B N 1
ATOM 672 C CA . ASP B 1 30 ? 7.945 10.117 2.254 1 94.06 30 ASP B CA 1
ATOM 673 C C . ASP B 1 30 ? 7.238 8.914 1.631 1 94.06 30 ASP B C 1
ATOM 675 O O . ASP B 1 30 ? 7.879 8.055 1.019 1 94.06 30 ASP B O 1
ATOM 679 N N . VAL B 1 31 ? 6.043 8.906 1.792 1 94.5 31 VAL B N 1
ATOM 680 C CA . VAL B 1 31 ? 5.258 7.77 1.327 1 94.5 31 VAL B CA 1
ATOM 681 C C . VAL B 1 31 ? 4.945 7.93 -0.159 1 94.5 31 VAL B C 1
ATOM 683 O O . VAL B 1 31 ? 4.547 6.973 -0.823 1 94.5 31 VAL B O 1
ATOM 686 N N . LYS B 1 32 ? 5.148 9.164 -0.577 1 94.38 32 LYS B N 1
ATOM 687 C CA . LYS B 1 32 ? 4.887 9.445 -1.986 1 94.38 32 LYS B CA 1
ATOM 688 C C . LYS B 1 32 ? 5.949 8.812 -2.879 1 94.38 32 LYS B C 1
ATOM 690 O O . LYS B 1 32 ? 7.148 8.961 -2.627 1 94.38 32 LYS B O 1
ATOM 695 N N . GLY B 1 33 ? 5.555 8.055 -3.826 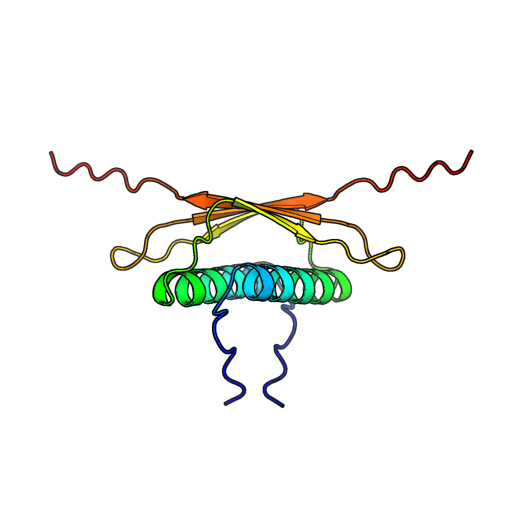1 95.81 33 GLY B N 1
ATOM 696 C CA . GLY B 1 33 ? 6.453 7.391 -4.758 1 95.81 33 GLY B CA 1
ATOM 697 C C . GLY B 1 33 ? 5.973 6.012 -5.176 1 95.81 33 GLY B C 1
ATOM 698 O O . GLY B 1 33 ? 4.812 5.66 -4.949 1 95.81 33 GLY B O 1
ATOM 699 N N . GLY B 1 34 ? 6.809 5.453 -5.973 1 97.12 34 GLY B N 1
ATOM 700 C CA . GLY B 1 34 ? 6.496 4.113 -6.441 1 97.12 34 GLY B CA 1
ATOM 701 C C . GLY B 1 34 ? 7.262 3.029 -5.699 1 97.12 34 GLY B C 1
ATOM 702 O O . GLY B 1 34 ? 8.477 3.133 -5.516 1 97.12 34 GLY B O 1
ATOM 703 N N . PHE B 1 35 ? 6.527 2.057 -5.238 1 96.75 35 PHE B N 1
ATOM 704 C CA . PHE B 1 35 ? 7.098 0.915 -4.531 1 96.75 35 PHE B CA 1
ATOM 705 C C . PHE B 1 35 ? 6.953 -0.359 -5.355 1 96.75 35 PHE B C 1
ATOM 707 O O . PHE B 1 35 ? 5.84 -0.761 -5.699 1 96.75 35 PHE B O 1
ATOM 714 N N . GLU B 1 36 ? 8.102 -0.889 -5.68 1 95.88 36 GLU B N 1
ATOM 715 C CA . GLU B 1 36 ? 8.094 -2.141 -6.43 1 95.88 36 GLU B CA 1
ATOM 716 C C . GLU B 1 36 ? 8.062 -3.346 -5.496 1 95.88 36 GLU B C 1
ATOM 718 O O . GLU B 1 36 ? 9.008 -3.572 -4.734 1 95.88 36 GLU B O 1
ATOM 723 N N . CYS B 1 37 ? 7.043 -4.059 -5.598 1 94.38 37 CYS B N 1
ATOM 724 C CA . CYS B 1 37 ? 6.898 -5.273 -4.805 1 94.38 37 CYS B CA 1
ATOM 725 C C . CYS B 1 37 ? 7.258 -6.508 -5.629 1 94.38 37 CYS B C 1
ATOM 727 O O . CYS B 1 37 ? 6.426 -7.027 -6.371 1 94.38 37 CYS B O 1
ATOM 729 N N . ARG B 1 38 ? 8.445 -6.969 -5.406 1 92.81 38 ARG B N 1
ATOM 730 C CA . ARG B 1 38 ? 8.938 -8.141 -6.125 1 92.81 38 ARG B CA 1
ATOM 731 C C . ARG B 1 38 ? 8.805 -9.398 -5.277 1 92.81 38 ARG B C 1
ATOM 733 O O . ARG B 1 38 ? 9.453 -9.523 -4.234 1 92.81 38 ARG B O 1
ATOM 740 N N . ASN B 1 39 ? 7.922 -10.281 -5.629 1 91.69 39 ASN B N 1
ATOM 741 C CA . ASN B 1 39 ? 7.602 -11.453 -4.824 1 91.69 39 ASN B CA 1
ATOM 742 C C . ASN B 1 39 ? 8.172 -12.734 -5.438 1 91.69 39 ASN B C 1
ATOM 744 O O . ASN B 1 39 ? 7.852 -13.836 -5 1 91.69 39 ASN B O 1
ATOM 748 N N . GLY B 1 40 ? 9.023 -12.727 -6.363 1 86.44 40 GLY B N 1
ATOM 749 C CA . GLY B 1 40 ? 9.625 -13.898 -6.973 1 86.44 40 GLY B CA 1
ATOM 750 C C . GLY B 1 40 ? 8.711 -14.602 -7.957 1 86.44 40 GLY B C 1
ATOM 751 O O . GLY B 1 40 ? 7.832 -13.977 -8.555 1 86.44 40 GLY B O 1
ATOM 752 N N . VAL B 1 41 ? 8.906 -15.891 -8.125 1 87.19 41 VAL B N 1
ATOM 753 C CA . VAL B 1 41 ? 8.156 -16.672 -9.102 1 87.19 41 VAL B CA 1
ATOM 754 C C . VAL B 1 41 ? 6.871 -17.203 -8.461 1 87.19 41 VAL B C 1
ATOM 756 O O . VAL B 1 41 ? 5.91 -17.516 -9.164 1 87.19 41 VAL B O 1
ATOM 759 N N . GLU B 1 42 ? 6.898 -17.25 -7.152 1 88.25 42 GLU B N 1
ATOM 760 C CA . GLU B 1 42 ? 5.754 -17.812 -6.438 1 88.25 42 GLU B CA 1
ATOM 761 C C . GLU B 1 42 ? 4.582 -16.828 -6.414 1 88.25 42 GLU B C 1
ATOM 763 O O . GLU B 1 42 ? 3.428 -17.234 -6.277 1 88.25 42 GLU B O 1
ATOM 768 N N . HIS B 1 43 ? 4.871 -15.625 -6.523 1 90.75 43 HIS B N 1
ATOM 769 C CA . HIS B 1 43 ? 3.881 -14.555 -6.5 1 90.75 43 HIS B CA 1
ATOM 770 C C . HIS B 1 43 ? 4.148 -13.523 -7.594 1 90.75 43 HIS B C 1
ATOM 772 O O . HIS B 1 43 ? 5.301 -13.312 -7.977 1 90.75 43 HIS B O 1
ATOM 778 N N . PRO B 1 44 ? 3.156 -13.039 -8.117 1 91.12 44 PRO B N 1
ATOM 779 C CA . PRO B 1 44 ? 3.361 -12 -9.125 1 91.12 44 PRO B CA 1
ATOM 780 C C . PRO B 1 44 ? 3.98 -10.727 -8.547 1 91.12 44 PRO B C 1
ATOM 782 O O . PRO B 1 44 ? 3.955 -10.523 -7.328 1 91.12 44 PRO B O 1
ATOM 785 N N . ASP B 1 45 ? 4.613 -10 -9.453 1 94.88 45 ASP B N 1
ATOM 786 C CA . ASP B 1 45 ? 5.164 -8.703 -9.078 1 94.88 45 ASP B CA 1
ATOM 787 C C . ASP B 1 45 ? 4.109 -7.602 -9.18 1 94.88 45 ASP B C 1
ATOM 789 O O . ASP B 1 45 ? 3.305 -7.598 -10.109 1 94.88 45 ASP B O 1
ATOM 793 N N . TRP B 1 46 ? 4.105 -6.715 -8.219 1 96.31 46 TRP B N 1
ATOM 794 C CA . TRP B 1 46 ? 3.186 -5.582 -8.227 1 96.31 46 TRP B CA 1
ATOM 795 C C . TRP B 1 46 ? 3.941 -4.266 -8.094 1 96.31 46 TRP B C 1
ATOM 797 O O . TRP B 1 46 ? 4.992 -4.207 -7.445 1 96.31 46 TRP B O 1
ATOM 807 N N . ASP B 1 47 ? 3.438 -3.297 -8.75 1 96.81 47 ASP B N 1
ATOM 808 C CA . ASP B 1 47 ? 3.939 -1.935 -8.594 1 96.81 47 ASP B CA 1
ATOM 809 C C . ASP B 1 47 ? 2.938 -1.062 -7.844 1 96.81 47 ASP B C 1
ATOM 811 O O . ASP B 1 47 ? 1.773 -0.965 -8.234 1 96.81 47 ASP B O 1
ATOM 815 N N . VAL B 1 48 ? 3.344 -0.552 -6.688 1 97.5 48 VAL B N 1
ATOM 816 C CA . VAL B 1 48 ? 2.494 0.297 -5.859 1 97.5 48 VAL B CA 1
ATOM 817 C C . VAL B 1 48 ? 2.896 1.76 -6.035 1 97.5 48 VAL B C 1
ATOM 819 O O . VAL B 1 48 ? 4.059 2.119 -5.824 1 97.5 48 VAL B O 1
ATOM 822 N N . ILE B 1 49 ? 1.994 2.561 -6.484 1 98 49 ILE B N 1
ATOM 823 C CA . ILE B 1 49 ? 2.238 3.988 -6.656 1 98 49 ILE B CA 1
ATOM 824 C C . ILE B 1 49 ? 1.389 4.781 -5.668 1 98 49 ILE B C 1
ATOM 826 O O . ILE B 1 49 ? 0.165 4.633 -5.633 1 98 49 ILE B O 1
ATOM 830 N N . ILE B 1 50 ? 2.027 5.512 -4.875 1 97.56 50 ILE B N 1
ATOM 831 C CA . ILE B 1 50 ? 1.339 6.355 -3.902 1 97.56 50 ILE B CA 1
ATOM 832 C C . ILE B 1 50 ? 1.479 7.824 -4.301 1 97.56 50 ILE B C 1
ATOM 834 O O . ILE B 1 50 ? 2.594 8.336 -4.438 1 97.56 50 ILE B O 1
ATOM 838 N N . THR B 1 51 ? 0.346 8.453 -4.484 1 96.81 51 THR B N 1
ATOM 839 C CA . THR B 1 51 ? 0.324 9.859 -4.871 1 96.81 51 THR B CA 1
ATOM 840 C C . THR B 1 51 ? -0.492 10.688 -3.879 1 96.81 51 THR B C 1
ATOM 842 O O . THR B 1 51 ? -1.562 10.258 -3.441 1 96.81 51 THR B O 1
ATOM 845 N N . GLU B 1 52 ? 0.096 11.766 -3.516 1 95.12 52 GLU B N 1
ATOM 846 C CA . GLU B 1 52 ? -0.638 12.664 -2.629 1 95.12 52 GLU B CA 1
ATOM 847 C C . GLU B 1 52 ? -1.737 13.406 -3.383 1 95.12 52 GLU B C 1
ATOM 849 O O . GLU B 1 52 ? -1.5 13.938 -4.469 1 95.12 52 GLU B O 1
ATOM 854 N N . VAL B 1 53 ? -2.896 13.352 -2.715 1 91.12 53 VAL B N 1
ATOM 855 C CA . VAL B 1 53 ? -4.027 14.047 -3.312 1 91.12 53 VAL B CA 1
ATOM 856 C C . VAL B 1 53 ? -4.148 15.445 -2.709 1 91.12 53 VAL B C 1
ATOM 858 O O . VAL B 1 53 ? -4.246 15.594 -1.489 1 91.12 53 VAL B O 1
ATOM 861 N N . ALA B 1 54 ? -3.93 16.469 -3.568 1 81.12 54 ALA B N 1
ATOM 862 C CA . ALA B 1 54 ? -4.0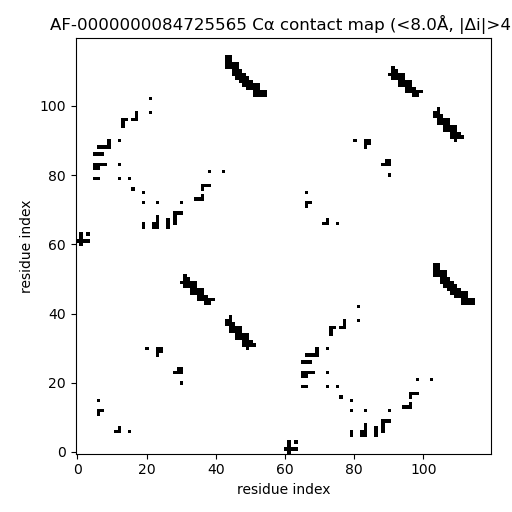62 17.859 -3.111 1 81.12 54 ALA B CA 1
ATOM 863 C C . ALA B 1 54 ? -5.48 18.141 -2.617 1 81.12 54 ALA B C 1
ATOM 865 O O . ALA B 1 54 ? -6.457 17.766 -3.275 1 81.12 54 ALA B O 1
ATOM 866 N N . LYS B 1 55 ? -5.523 18.375 -1.288 1 76.62 55 LYS B N 1
ATOM 867 C CA . LYS B 1 55 ? -6.824 18.844 -0.816 1 76.62 55 LYS B CA 1
ATOM 868 C C . LYS B 1 55 ? -7.137 20.234 -1.351 1 76.62 55 LYS B C 1
ATOM 870 O O . LYS B 1 55 ? -6.23 21.047 -1.548 1 76.62 55 LYS B O 1
ATOM 875 N N . ASN B 1 56 ? -8 20.312 -2.361 1 61.31 56 ASN B N 1
ATOM 876 C CA . ASN B 1 56 ? -8.367 21.641 -2.824 1 61.31 56 ASN B CA 1
ATOM 877 C C . ASN B 1 56 ? -8.609 22.594 -1.654 1 61.31 56 ASN B C 1
ATOM 879 O O . ASN B 1 56 ? -9.531 22.391 -0.857 1 61.31 56 ASN B O 1
ATOM 883 N N . ASP B 1 57 ? -7.617 22.984 -1.028 1 56.34 57 ASP B N 1
ATOM 884 C CA . ASP B 1 57 ? -7.91 24.078 -0.107 1 56.34 57 ASP B CA 1
ATOM 885 C C . ASP B 1 57 ? -8.797 25.141 -0.767 1 56.34 57 ASP B C 1
ATOM 887 O O . ASP B 1 57 ? -8.383 25.797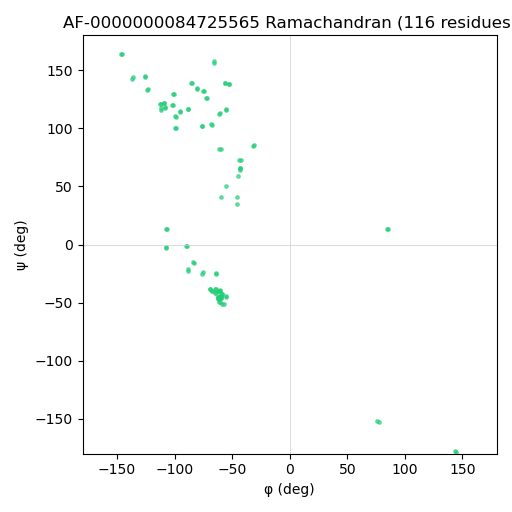 -1.724 1 56.34 57 ASP B O 1
ATOM 891 N N . GLN B 1 58 ? -9.969 25.031 -1.289 1 51.19 58 GLN B N 1
ATOM 892 C CA . GLN B 1 58 ? -10.727 26.25 -1.558 1 51.19 58 GLN B CA 1
ATOM 893 C C . GLN B 1 58 ? -10.68 27.203 -0.362 1 51.19 58 GLN B C 1
ATOM 895 O O . GLN B 1 58 ? -11.414 27 0.614 1 51.19 58 GLN B O 1
ATOM 900 N N . SER B 1 59 ? -9.672 27.328 0.39 1 46.5 59 SER B N 1
ATOM 901 C CA . SER B 1 59 ? -9.828 28.516 1.219 1 46.5 59 SER B CA 1
ATOM 902 C C . SER B 1 59 ? -9.961 29.766 0.363 1 46.5 59 SER B C 1
ATOM 904 O O . SER B 1 59 ? -8.984 30.219 -0.231 1 46.5 59 SER B O 1
ATOM 906 N N . GLU B 1 60 ? -10.633 29.938 -0.746 1 35.12 60 GLU B N 1
ATOM 907 C CA . GLU B 1 60 ? -10.898 31.359 -0.911 1 35.12 60 GLU B CA 1
ATOM 908 C C . GLU B 1 60 ? -11.766 31.891 0.231 1 35.12 60 GLU B C 1
ATOM 910 O O . GLU B 1 60 ? -12.672 31.203 0.701 1 35.12 60 GLU B O 1
#

Organism: NCBI:txid1227490

Nearest PDB structures (foldseek):
  6xir-assembly1_AK  TM=4.761E-01  e=3.943E+00  Saccharomyces cerevisiae
  6xir-assembly1_AK  TM=4.766E-01  e=4.813E+00  Saccharomyces cerevisiae

pLDDT: mean 86.27, std 17.39, range [31.39, 98.0]

Foldseek 3Di:
DPPPPDDPDPVSVVVVVVVVVVVCVVVVHDPAAKDWADDPPVDDIDIDGDDDDDDPPPPD/DVPPPDDPDPVSVVVVVVVVVVVCVVVVHDPAAKDWADDDPVDDIDIDGDDDDDDPPPPD

Sequence (120 aa):
MSEETPPTSKAELNAALQTLLIGAYKNGIDVKGGFECRNGVEHPDWDVIITEVAKNDQSEMSEETPPTSKAELNAALQTLLIGAYKNGIDVKGGFECRNGVEHPDWDVIITEVAKNDQSE